Protein AF-A0A657BAF1-F1 (afdb_monomer_lite)

Structure (mmCIF, N/CA/C/O backbone):
data_AF-A0A657BAF1-F1
#
_entry.id   AF-A0A657BAF1-F1
#
loop_
_atom_site.group_PDB
_atom_site.id
_atom_site.type_symbol
_atom_site.label_atom_id
_atom_site.label_alt_id
_atom_site.label_comp_id
_atom_site.label_asym_id
_atom_site.label_entity_id
_atom_site.label_seq_id
_atom_site.pdbx_PDB_ins_code
_atom_site.Cartn_x
_atom_site.Cartn_y
_atom_site.Cartn_z
_atom_site.occupancy
_atom_site.B_iso_or_equiv
_atom_site.auth_seq_id
_atom_site.auth_comp_id
_atom_site.auth_asym_id
_atom_site.auth_atom_id
_atom_site.pdbx_PDB_model_num
ATOM 1 N N . MET A 1 1 ? 29.218 20.770 -64.080 1.00 42.97 1 MET A N 1
ATOM 2 C CA . MET A 1 1 ? 28.848 20.613 -62.654 1.00 42.97 1 MET A CA 1
ATOM 3 C C . MET A 1 1 ? 28.756 19.127 -62.331 1.00 42.97 1 MET A C 1
ATOM 5 O O . MET A 1 1 ? 27.736 18.518 -62.606 1.00 42.97 1 MET A O 1
ATOM 9 N N . SER A 1 2 ? 29.832 18.525 -61.819 1.00 44.19 2 SER A N 1
ATOM 10 C CA . SER A 1 2 ? 29.850 17.108 -61.426 1.00 44.19 2 SER A CA 1
ATOM 11 C C . SER A 1 2 ? 29.885 17.038 -59.899 1.00 44.19 2 SER A C 1
ATOM 13 O O . SER A 1 2 ? 30.904 17.355 -59.288 1.00 44.19 2 SER A O 1
ATOM 15 N N . ARG A 1 3 ? 28.747 16.729 -59.262 1.00 50.38 3 ARG A N 1
ATOM 16 C CA . ARG A 1 3 ? 28.708 16.438 -57.820 1.00 50.38 3 ARG A CA 1
ATOM 17 C C . ARG A 1 3 ? 29.330 15.060 -57.631 1.00 50.38 3 ARG A C 1
ATOM 19 O O . ARG A 1 3 ? 28.790 14.073 -58.121 1.00 50.38 3 ARG A O 1
ATOM 26 N N . SER A 1 4 ? 30.486 15.002 -56.972 1.00 51.56 4 SER A N 1
ATOM 27 C CA . SER A 1 4 ? 31.208 13.744 -56.801 1.00 51.56 4 SER A CA 1
ATOM 28 C C . SER A 1 4 ? 30.379 12.757 -55.951 1.00 51.56 4 SER A C 1
ATOM 30 O O . SER A 1 4 ? 29.872 13.128 -54.888 1.00 51.56 4 SER A O 1
ATOM 32 N N . PRO A 1 5 ? 30.243 11.487 -56.372 1.00 55.03 5 PRO A N 1
ATOM 33 C CA . PRO A 1 5 ? 29.460 10.473 -55.654 1.00 55.03 5 PRO A CA 1
ATOM 34 C C . PRO A 1 5 ? 30.031 10.118 -54.267 1.00 55.03 5 PRO A C 1
ATOM 36 O O . PRO A 1 5 ? 29.334 9.554 -53.423 1.00 55.03 5 PRO A O 1
ATOM 39 N N . ARG A 1 6 ? 31.283 10.504 -53.979 1.00 54.97 6 ARG A N 1
ATOM 40 C CA . ARG A 1 6 ? 31.954 10.246 -52.694 1.00 54.97 6 ARG A CA 1
ATOM 41 C C . ARG A 1 6 ? 31.349 11.034 -51.527 1.00 54.97 6 ARG A C 1
ATOM 43 O O . ARG A 1 6 ? 31.199 10.470 -50.447 1.00 54.97 6 ARG A O 1
ATOM 50 N N . ALA A 1 7 ? 30.946 12.289 -51.745 1.00 55.25 7 ALA A N 1
ATOM 51 C CA . ALA A 1 7 ? 30.381 13.141 -50.691 1.00 55.25 7 ALA A CA 1
ATOM 52 C C . ALA A 1 7 ? 28.977 12.697 -50.237 1.00 55.25 7 ALA A C 1
ATOM 54 O O . ALA A 1 7 ? 28.580 12.957 -49.102 1.00 55.25 7 ALA A O 1
ATOM 55 N N . PHE A 1 8 ? 28.233 12.014 -51.113 1.00 55.62 8 PHE A N 1
ATOM 56 C CA . PHE A 1 8 ? 26.919 11.460 -50.791 1.00 55.62 8 PHE A CA 1
ATOM 57 C C . PHE A 1 8 ? 27.074 10.192 -49.936 1.00 55.62 8 PHE A C 1
ATOM 59 O O . PHE A 1 8 ? 26.506 10.135 -48.851 1.00 55.62 8 PHE A O 1
ATOM 66 N N . SER A 1 9 ? 27.937 9.239 -50.328 1.00 61.91 9 SER A N 1
ATOM 67 C CA . SER A 1 9 ? 28.112 7.963 -49.599 1.00 61.91 9 SER A CA 1
ATOM 68 C C . SER A 1 9 ? 28.604 8.117 -48.151 1.00 61.91 9 SER A C 1
ATOM 70 O O . SER A 1 9 ? 28.125 7.412 -47.267 1.00 61.91 9 SER A O 1
ATOM 72 N N . GLY A 1 10 ? 29.488 9.086 -47.876 1.00 71.00 10 GLY A N 1
ATOM 73 C CA . GLY A 1 10 ? 30.001 9.323 -46.521 1.00 71.00 10 GLY A CA 1
ATOM 74 C C . GLY A 1 10 ? 28.928 9.814 -45.545 1.00 71.00 10 GLY A C 1
ATOM 75 O O . GLY A 1 10 ? 28.968 9.479 -44.365 1.00 71.00 10 GLY A O 1
ATOM 76 N N . ARG A 1 11 ? 27.926 10.554 -46.041 1.00 78.44 11 ARG A N 1
ATOM 77 C CA . ARG A 1 11 ? 26.791 11.019 -45.229 1.00 78.44 11 ARG A CA 1
ATOM 78 C C . ARG A 1 11 ? 25.834 9.882 -44.880 1.00 78.44 11 ARG A C 1
ATOM 80 O O . ARG A 1 11 ? 25.394 9.818 -43.738 1.00 78.44 11 ARG A O 1
ATOM 87 N N . PHE A 1 12 ? 25.563 8.968 -45.816 1.00 82.94 12 PHE A N 1
ATOM 88 C CA . PHE A 1 12 ? 24.768 7.767 -45.521 1.00 82.94 12 PHE A CA 1
ATOM 89 C C . PHE A 1 12 ? 25.484 6.840 -44.547 1.00 82.94 12 PHE A C 1
ATOM 91 O O . PHE A 1 12 ? 24.845 6.317 -43.643 1.00 82.94 12 PHE A O 1
ATOM 98 N N . LEU A 1 13 ? 26.802 6.674 -44.689 1.00 84.75 13 LEU A N 1
ATOM 99 C CA . LEU A 1 13 ? 27.583 5.845 -43.776 1.00 84.75 13 LEU A CA 1
ATOM 100 C C . LEU A 1 13 ? 27.607 6.439 -42.363 1.00 84.75 13 LEU A C 1
ATOM 102 O O . LEU A 1 13 ? 27.338 5.720 -41.407 1.00 84.75 13 LEU A O 1
ATOM 106 N N . ALA A 1 14 ? 27.840 7.748 -42.224 1.00 85.06 14 ALA A N 1
ATOM 107 C CA . ALA A 1 14 ? 27.763 8.420 -40.927 1.00 85.06 14 ALA A CA 1
ATOM 108 C C . ALA A 1 14 ? 26.367 8.276 -40.298 1.00 85.06 14 ALA A C 1
ATOM 110 O O . ALA A 1 14 ? 26.257 7.919 -39.130 1.00 85.06 14 ALA A O 1
ATOM 111 N N . PHE A 1 15 ? 25.305 8.470 -41.086 1.00 90.12 15 PHE A N 1
ATOM 112 C CA . PHE A 1 15 ? 23.932 8.305 -40.613 1.00 90.12 15 PHE A CA 1
ATOM 113 C C . PHE A 1 15 ? 23.633 6.862 -40.181 1.00 90.12 15 PHE A C 1
ATOM 115 O O . PHE A 1 15 ? 23.046 6.651 -39.124 1.00 90.12 15 PHE A O 1
ATOM 122 N N . ALA A 1 16 ? 24.082 5.867 -40.950 1.00 90.38 16 ALA A N 1
ATOM 123 C CA . ALA A 1 16 ? 23.906 4.453 -40.629 1.00 90.38 16 ALA A CA 1
ATOM 124 C C . ALA A 1 16 ? 24.660 4.050 -39.353 1.00 90.38 16 ALA A C 1
ATOM 126 O O . ALA A 1 16 ? 24.112 3.333 -38.520 1.00 90.38 16 ALA A O 1
ATOM 127 N N . VAL A 1 17 ? 25.887 4.546 -39.167 1.00 92.00 17 VAL A N 1
ATOM 128 C CA . VAL A 1 17 ? 26.677 4.301 -37.951 1.00 92.00 17 VAL A CA 1
ATOM 129 C C . VAL A 1 17 ? 26.025 4.960 -36.738 1.00 92.00 17 VAL A C 1
ATOM 131 O O . VAL A 1 17 ? 25.882 4.312 -35.703 1.00 92.00 17 VAL A O 1
ATOM 134 N N . SER A 1 18 ? 25.570 6.211 -36.856 1.00 93.19 18 SER A N 1
ATOM 135 C CA . SER A 1 18 ? 24.844 6.888 -35.777 1.00 93.19 18 SER A CA 1
ATOM 136 C C . SER A 1 18 ? 23.545 6.164 -35.422 1.00 93.19 18 SER A C 1
ATOM 138 O O . SER A 1 18 ? 23.271 5.953 -34.244 1.00 93.19 18 SER A O 1
ATOM 140 N N . LEU A 1 19 ? 22.772 5.727 -36.421 1.00 94.94 19 LEU A N 1
ATOM 141 C CA . LEU A 1 19 ? 21.534 4.982 -36.199 1.00 94.94 19 LEU A CA 1
ATOM 142 C C . LEU A 1 19 ? 21.803 3.622 -35.542 1.00 94.94 19 LEU A C 1
ATOM 144 O O . LEU A 1 19 ? 21.097 3.244 -34.611 1.00 94.94 19 LEU A O 1
ATOM 148 N N . GLY A 1 20 ? 22.854 2.921 -35.973 1.00 95.19 20 GLY A N 1
ATOM 149 C CA . GLY A 1 20 ? 23.294 1.672 -35.354 1.00 95.19 20 GLY A CA 1
ATOM 150 C C . GLY A 1 20 ? 23.710 1.868 -33.896 1.00 95.19 20 GLY A C 1
ATOM 151 O O . GLY A 1 20 ? 23.285 1.111 -33.028 1.00 95.19 20 GLY A O 1
ATOM 152 N N . MET A 1 21 ? 24.468 2.927 -33.604 1.00 94.94 21 MET A N 1
ATOM 153 C CA . MET A 1 21 ? 24.879 3.265 -32.240 1.00 94.94 21 MET A CA 1
ATOM 154 C C . MET A 1 21 ? 23.676 3.583 -31.343 1.00 94.94 21 MET A C 1
ATOM 156 O O . MET A 1 21 ? 23.603 3.079 -30.225 1.00 94.94 21 MET A O 1
ATOM 160 N N . VAL A 1 22 ? 22.703 4.355 -31.837 1.00 94.69 22 VAL A N 1
ATOM 161 C CA . VAL A 1 22 ? 21.450 4.621 -31.112 1.00 94.69 22 VAL A CA 1
ATOM 162 C C . VAL A 1 22 ? 20.662 3.330 -30.886 1.00 94.69 22 VAL A C 1
ATOM 164 O O . VAL A 1 22 ? 20.188 3.103 -29.778 1.00 94.69 22 VAL A O 1
ATOM 167 N N . GLY A 1 23 ? 20.567 2.456 -31.891 1.00 94.81 23 GLY A N 1
ATOM 168 C CA . GLY A 1 23 ? 19.893 1.162 -31.764 1.00 94.81 23 GLY A CA 1
ATOM 169 C C . GLY A 1 23 ? 20.511 0.278 -30.678 1.00 94.81 23 GLY A C 1
ATOM 170 O O . GLY A 1 23 ? 19.789 -0.261 -29.842 1.00 94.81 23 GLY A O 1
ATOM 171 N N . VAL A 1 24 ? 21.844 0.194 -30.631 1.00 94.88 24 VAL A N 1
ATOM 172 C CA . VAL A 1 24 ? 22.569 -0.541 -29.580 1.00 94.88 24 VAL A CA 1
ATOM 173 C C . VAL A 1 24 ? 22.324 0.079 -28.205 1.00 94.88 24 VAL A C 1
ATOM 175 O O . VAL A 1 24 ? 22.067 -0.647 -27.247 1.00 94.88 24 VAL A O 1
ATOM 178 N N . LEU A 1 25 ? 22.356 1.410 -28.098 1.00 92.88 25 LEU A N 1
ATOM 179 C CA . LEU A 1 25 ? 22.070 2.095 -26.837 1.00 92.88 25 LEU A CA 1
ATOM 180 C C . LEU A 1 25 ? 20.649 1.792 -26.352 1.00 92.88 25 LEU A C 1
ATOM 182 O O . LEU A 1 25 ? 20.482 1.391 -25.206 1.00 92.88 25 LEU A O 1
ATOM 186 N N . ILE A 1 26 ? 19.636 1.898 -27.213 1.00 92.94 26 ILE A N 1
ATOM 187 C CA . ILE A 1 26 ? 18.247 1.574 -26.852 1.00 92.94 26 ILE A CA 1
ATOM 188 C C . ILE A 1 26 ? 18.138 0.117 -26.382 1.00 92.94 26 ILE A C 1
ATOM 190 O O . ILE A 1 26 ? 17.563 -0.145 -25.327 1.00 92.94 26 ILE A O 1
ATOM 194 N N . MET A 1 27 ? 18.747 -0.820 -27.112 1.00 92.38 27 MET A N 1
ATOM 195 C CA . MET A 1 27 ? 18.708 -2.247 -26.782 1.00 92.38 27 MET A CA 1
ATOM 196 C C . MET A 1 27 ? 19.306 -2.559 -25.400 1.00 92.38 27 MET A C 1
ATOM 198 O O . MET A 1 27 ? 18.811 -3.441 -24.703 1.00 92.38 27 MET A O 1
ATOM 202 N N . VAL A 1 28 ? 20.348 -1.835 -24.986 1.00 91.12 28 VAL A N 1
ATOM 203 C CA . VAL A 1 28 ? 20.990 -2.017 -23.673 1.00 91.12 28 VAL A CA 1
ATOM 204 C C . VAL A 1 28 ? 20.246 -1.278 -22.557 1.00 91.12 28 VAL A C 1
ATOM 206 O O . VAL A 1 28 ? 20.197 -1.762 -21.427 1.00 91.12 28 VAL A O 1
ATOM 209 N N . PHE A 1 29 ? 19.675 -0.107 -22.846 1.00 90.12 29 PHE A N 1
ATOM 210 C CA . PHE A 1 29 ? 19.056 0.743 -21.828 1.00 90.12 29 PHE A CA 1
ATOM 211 C C . PHE A 1 29 ? 17.625 0.336 -21.471 1.00 90.12 29 PHE A C 1
ATOM 213 O O . PHE A 1 29 ? 17.282 0.409 -20.291 1.00 90.12 29 PHE A O 1
ATOM 220 N N . LEU A 1 30 ? 16.807 -0.114 -22.431 1.00 87.06 30 LEU A N 1
ATOM 221 C CA . LEU A 1 30 ? 15.402 -0.461 -22.164 1.00 87.06 30 LEU A CA 1
ATOM 222 C C . LEU A 1 30 ? 15.241 -1.490 -21.028 1.00 87.06 30 LEU A C 1
ATOM 224 O O . LEU A 1 30 ? 14.546 -1.177 -20.063 1.00 87.06 30 LEU A O 1
ATOM 228 N N . PRO A 1 31 ? 15.965 -2.629 -21.017 1.00 87.88 31 PRO A N 1
ATOM 229 C CA . PRO A 1 31 ? 15.805 -3.623 -19.954 1.00 87.88 31 PRO A CA 1
ATOM 230 C C . PRO A 1 31 ? 16.227 -3.119 -18.569 1.00 87.88 31 PRO A C 1
ATOM 232 O O . PRO A 1 31 ? 15.836 -3.682 -17.548 1.00 87.88 31 PRO A O 1
ATOM 235 N N . LYS A 1 32 ? 17.088 -2.095 -18.512 1.00 87.56 32 LYS A N 1
ATOM 236 C CA . LYS A 1 32 ? 17.529 -1.502 -17.248 1.00 87.56 32 LYS A CA 1
ATOM 237 C C . LYS A 1 32 ? 16.459 -0.579 -16.671 1.00 87.56 32 LYS A C 1
ATOM 239 O O . LYS A 1 32 ? 16.258 -0.593 -15.461 1.00 87.56 32 LYS A O 1
ATOM 244 N N . ILE A 1 33 ? 15.781 0.180 -17.530 1.00 85.69 33 ILE A N 1
ATOM 245 C CA . ILE A 1 33 ? 14.681 1.062 -17.131 1.00 85.69 33 ILE A CA 1
ATOM 246 C C . ILE A 1 33 ? 13.544 0.234 -16.533 1.00 85.69 33 ILE A C 1
ATOM 248 O O . ILE A 1 33 ? 13.090 0.565 -15.443 1.00 85.69 33 ILE A O 1
ATOM 252 N N . ASP A 1 34 ? 13.163 -0.874 -17.174 1.00 85.12 34 ASP A N 1
ATOM 253 C CA . ASP A 1 34 ? 12.089 -1.746 -16.679 1.00 85.12 34 ASP A CA 1
ATOM 254 C C . ASP A 1 34 ? 12.389 -2.259 -15.259 1.00 85.12 34 ASP A C 1
ATOM 256 O O . ASP A 1 34 ? 11.588 -2.093 -14.344 1.00 85.12 34 ASP A O 1
ATOM 260 N N . ARG A 1 35 ? 13.610 -2.759 -15.022 1.00 84.69 35 ARG A N 1
ATOM 261 C CA . ARG A 1 35 ? 14.036 -3.218 -13.684 1.00 84.69 35 ARG A CA 1
ATOM 262 C C . ARG A 1 35 ? 14.035 -2.109 -12.637 1.00 84.69 35 ARG A C 1
ATOM 264 O O . ARG A 1 35 ? 13.747 -2.358 -11.466 1.00 84.69 35 ARG A O 1
ATOM 271 N N . GLU A 1 36 ? 14.431 -0.898 -13.023 1.00 87.75 36 GLU A N 1
ATOM 272 C CA . GLU A 1 36 ? 14.396 0.244 -12.112 1.00 87.75 36 GLU A CA 1
ATOM 273 C C . GLU A 1 36 ? 12.953 0.640 -11.788 1.00 87.75 36 GLU A C 1
ATOM 275 O O . GLU A 1 36 ? 12.665 0.946 -10.631 1.00 87.75 36 GLU A O 1
ATOM 280 N N . MET A 1 37 ? 12.037 0.568 -12.756 1.00 86.44 37 MET A N 1
ATOM 281 C CA . MET A 1 37 ? 10.612 0.812 -12.531 1.00 86.44 37 MET A CA 1
ATOM 282 C C . MET A 1 37 ? 10.000 -0.212 -11.570 1.00 86.44 37 MET A C 1
ATOM 284 O O . MET A 1 37 ? 9.357 0.204 -10.606 1.00 86.44 37 MET A O 1
ATOM 288 N N . ASP A 1 38 ? 10.286 -1.503 -11.747 1.00 88.50 38 ASP A N 1
ATOM 289 C CA . ASP A 1 38 ? 9.821 -2.561 -10.838 1.00 88.50 38 ASP A CA 1
ATOM 290 C C . ASP A 1 38 ? 10.350 -2.341 -9.406 1.00 88.50 38 ASP A C 1
ATOM 292 O O . ASP A 1 38 ? 9.626 -2.442 -8.414 1.00 88.50 38 ASP A O 1
ATOM 296 N N . SER A 1 39 ? 11.625 -1.949 -9.273 1.00 89.94 39 SER A N 1
ATOM 297 C CA . SER A 1 39 ? 12.221 -1.634 -7.967 1.00 89.94 39 SER A CA 1
ATOM 298 C C . SER A 1 39 ? 11.592 -0.403 -7.308 1.00 89.94 39 SER A C 1
ATOM 300 O O . SER A 1 39 ? 11.463 -0.347 -6.081 1.00 89.94 39 SER A O 1
ATOM 302 N N . LEU A 1 40 ? 11.225 0.608 -8.098 1.00 91.81 40 LEU A N 1
ATOM 303 C CA . LEU A 1 40 ? 10.544 1.797 -7.592 1.00 91.81 40 LEU A CA 1
ATOM 304 C C . LEU A 1 40 ? 9.143 1.463 -7.100 1.00 91.81 40 LEU A C 1
ATOM 306 O O . LEU A 1 40 ? 8.736 1.987 -6.063 1.00 91.81 40 LEU A O 1
ATOM 310 N N . GLU A 1 41 ? 8.424 0.601 -7.813 1.00 92.00 41 GLU A N 1
ATOM 311 C CA . GLU A 1 41 ? 7.128 0.116 -7.362 1.00 92.00 41 GLU A CA 1
ATOM 312 C C . GLU A 1 41 ? 7.246 -0.629 -6.029 1.00 92.00 41 GLU A C 1
ATOM 314 O O . GLU A 1 41 ? 6.567 -0.244 -5.077 1.00 92.00 41 GLU A O 1
ATOM 319 N N . GLN A 1 42 ? 8.171 -1.590 -5.916 1.00 94.50 42 GLN A N 1
ATOM 320 C CA . GLN A 1 42 ? 8.434 -2.306 -4.662 1.00 94.50 42 GLN A CA 1
ATOM 321 C C . GLN A 1 42 ? 8.651 -1.336 -3.493 1.00 94.50 42 GLN A C 1
ATOM 323 O O . GLN A 1 42 ? 8.002 -1.434 -2.455 1.00 94.50 42 GLN A O 1
ATOM 328 N N . LYS A 1 43 ? 9.535 -0.348 -3.672 1.00 94.00 43 LYS A N 1
ATOM 329 C CA . LYS A 1 43 ? 9.843 0.639 -2.627 1.00 94.00 43 LYS A CA 1
ATOM 330 C C . LYS A 1 43 ? 8.629 1.476 -2.239 1.00 94.00 43 LYS A C 1
ATOM 332 O O . LYS A 1 43 ? 8.471 1.802 -1.066 1.00 94.00 43 LYS A O 1
ATOM 337 N N . ARG A 1 44 ? 7.792 1.858 -3.207 1.00 91.69 44 ARG A N 1
ATOM 338 C CA . ARG A 1 44 ? 6.559 2.620 -2.949 1.00 91.69 44 ARG A CA 1
ATOM 339 C C . ARG A 1 44 ? 5.550 1.784 -2.179 1.00 91.69 44 ARG A C 1
ATOM 341 O O . ARG A 1 44 ? 4.960 2.294 -1.229 1.00 91.69 44 ARG A O 1
ATOM 348 N N . PHE A 1 45 ? 5.384 0.526 -2.572 1.00 94.00 45 PHE A N 1
ATOM 349 C CA . PHE A 1 45 ? 4.541 -0.428 -1.872 1.00 94.00 45 PHE A CA 1
ATOM 350 C C . PHE A 1 45 ? 5.005 -0.606 -0.419 1.00 94.00 45 PHE A C 1
ATOM 352 O O . PHE A 1 45 ? 4.218 -0.365 0.495 1.00 94.00 45 PHE A O 1
ATOM 359 N N . ASP A 1 46 ? 6.289 -0.906 -0.197 1.00 94.25 46 ASP A N 1
ATOM 360 C CA . ASP A 1 46 ? 6.859 -1.116 1.140 1.00 94.25 46 ASP A CA 1
ATOM 361 C C . ASP A 1 46 ? 6.730 0.128 2.021 1.00 94.25 46 ASP A C 1
ATOM 363 O O . ASP A 1 46 ? 6.311 0.045 3.178 1.00 94.25 46 ASP A O 1
ATOM 367 N N . TYR A 1 47 ? 7.054 1.298 1.463 1.00 92.88 47 TYR A N 1
ATOM 368 C CA . TYR A 1 47 ? 6.921 2.572 2.159 1.00 92.88 47 TYR A CA 1
ATOM 369 C C . TYR A 1 47 ? 5.474 2.819 2.587 1.00 92.88 47 TYR A C 1
ATOM 371 O O . TYR A 1 47 ? 5.213 3.105 3.756 1.00 92.88 47 TYR A O 1
ATOM 379 N N . ARG A 1 48 ? 4.520 2.652 1.663 1.00 91.69 48 ARG A N 1
ATOM 380 C CA . ARG A 1 48 ? 3.106 2.882 1.958 1.00 91.69 48 ARG A CA 1
ATOM 381 C C . ARG A 1 48 ? 2.585 1.890 2.988 1.00 91.69 48 ARG A C 1
ATOM 383 O O . ARG A 1 48 ? 1.880 2.281 3.917 1.00 91.69 48 ARG A O 1
ATOM 390 N N . LEU A 1 49 ? 2.940 0.616 2.854 1.00 93.62 49 LEU A N 1
ATOM 391 C CA . LEU A 1 49 ? 2.536 -0.410 3.803 1.00 93.62 49 LEU A CA 1
ATOM 392 C C . LEU A 1 49 ? 3.087 -0.120 5.206 1.00 93.62 49 LEU A C 1
ATOM 394 O O . LEU A 1 49 ? 2.361 -0.275 6.190 1.00 93.62 49 LEU A O 1
ATOM 398 N N . ALA A 1 50 ? 4.334 0.346 5.306 1.00 92.81 50 ALA A N 1
ATOM 399 C CA . ALA A 1 50 ? 4.927 0.766 6.570 1.00 92.81 50 ALA A CA 1
ATOM 400 C C . ALA A 1 50 ? 4.160 1.943 7.195 1.00 92.81 50 ALA A C 1
ATOM 402 O O . ALA A 1 50 ? 3.810 1.874 8.372 1.00 92.81 50 ALA A O 1
ATOM 403 N N . GLU A 1 51 ? 3.816 2.974 6.416 1.00 91.69 51 GLU A N 1
ATOM 404 C CA . GLU A 1 51 ? 3.005 4.098 6.903 1.00 91.69 51 GLU A CA 1
ATOM 405 C C . GLU A 1 51 ? 1.643 3.642 7.437 1.00 91.69 51 GLU A C 1
ATOM 407 O O . GLU A 1 51 ? 1.221 4.068 8.516 1.00 91.69 51 GLU A O 1
ATOM 412 N N . ILE A 1 52 ? 0.963 2.747 6.713 1.00 92.56 52 ILE A N 1
ATOM 413 C CA . ILE A 1 52 ? -0.331 2.200 7.130 1.00 92.56 52 ILE A CA 1
ATOM 414 C C . ILE A 1 52 ? -0.174 1.416 8.440 1.00 92.56 52 ILE A C 1
ATOM 416 O O . ILE A 1 52 ? -0.943 1.635 9.379 1.00 92.56 52 ILE A O 1
ATOM 420 N N . LYS A 1 53 ? 0.842 0.548 8.549 1.00 92.62 53 LYS A N 1
ATOM 421 C CA . LYS A 1 53 ? 1.135 -0.207 9.780 1.00 92.62 53 LYS A CA 1
ATOM 422 C C . LYS A 1 53 ? 1.409 0.732 10.958 1.00 92.62 53 LYS A C 1
ATOM 424 O O . LYS A 1 53 ? 0.850 0.540 12.037 1.00 92.62 53 LYS A O 1
ATOM 429 N N . THR A 1 54 ? 2.185 1.794 10.755 1.00 91.38 54 THR A N 1
ATOM 430 C CA . THR A 1 54 ? 2.437 2.812 11.787 1.00 91.38 54 THR A CA 1
ATOM 431 C C . THR A 1 54 ? 1.165 3.565 12.184 1.00 91.38 54 THR A C 1
ATOM 433 O O . THR A 1 54 ? 0.962 3.857 13.365 1.00 91.38 54 THR A O 1
ATOM 436 N N . ALA A 1 55 ? 0.274 3.871 11.237 1.00 90.62 55 ALA A N 1
ATOM 437 C CA . ALA A 1 55 ? -1.007 4.504 11.542 1.00 90.62 55 ALA A CA 1
ATOM 438 C C . ALA A 1 55 ? -1.885 3.613 12.434 1.00 90.62 55 ALA A C 1
ATOM 440 O O . ALA A 1 55 ? -2.454 4.104 13.410 1.00 90.62 55 ALA A O 1
ATOM 441 N N . VAL A 1 56 ? -1.934 2.309 12.141 1.00 91.75 56 VAL A N 1
ATOM 442 C CA . VAL A 1 56 ? -2.656 1.303 12.936 1.00 91.75 56 VAL A CA 1
ATOM 443 C C . VAL A 1 56 ? -2.069 1.191 14.346 1.00 91.75 56 VAL A C 1
ATOM 445 O O . VAL A 1 56 ? -2.807 1.279 15.326 1.00 91.75 56 VAL A O 1
ATOM 448 N N . GLN A 1 57 ? -0.742 1.085 14.470 1.00 90.75 57 GLN A N 1
ATOM 449 C CA . GLN A 1 57 ? -0.057 1.016 15.768 1.00 90.75 57 GLN A CA 1
ATOM 450 C C . GLN A 1 57 ? -0.304 2.260 16.625 1.00 90.75 57 GLN A C 1
ATOM 452 O O . GLN A 1 57 ? -0.531 2.174 17.829 1.00 90.75 57 GLN A O 1
ATOM 457 N N . PHE A 1 58 ? -0.292 3.440 16.016 1.00 89.81 58 PHE A N 1
ATOM 458 C CA . PHE A 1 58 ? -0.578 4.666 16.747 1.00 89.81 58 PHE A CA 1
ATOM 459 C C . PHE A 1 58 ? -2.046 4.749 17.178 1.00 89.81 58 PHE A C 1
ATOM 461 O O . PHE A 1 58 ? -2.322 5.176 18.294 1.00 89.81 58 PHE A O 1
ATOM 468 N N . MET A 1 59 ? -2.987 4.316 16.332 1.00 89.44 59 MET A N 1
ATOM 469 C CA . MET A 1 59 ? -4.398 4.218 16.717 1.00 89.44 59 MET A CA 1
ATOM 470 C C . MET A 1 59 ? -4.570 3.279 17.918 1.00 89.44 59 MET A C 1
ATOM 472 O O . MET A 1 59 ? -5.294 3.593 18.860 1.00 89.44 59 MET A O 1
ATOM 476 N N . GLN A 1 60 ? -3.842 2.161 17.948 1.00 88.38 60 GLN A N 1
ATOM 477 C CA . GLN A 1 60 ? -3.797 1.297 19.124 1.00 88.38 60 GLN A CA 1
ATOM 478 C C . GLN A 1 60 ? -3.299 2.044 20.371 1.00 88.38 60 GLN A C 1
ATOM 480 O O . GLN A 1 60 ? -3.942 1.951 21.416 1.00 88.38 60 GLN A O 1
ATOM 485 N N . LEU A 1 61 ? -2.194 2.793 20.282 1.00 87.44 61 LEU A N 1
ATOM 486 C CA . LEU A 1 61 ? -1.687 3.590 21.407 1.00 87.44 61 LEU A CA 1
ATOM 487 C C . LEU A 1 61 ? -2.722 4.616 21.888 1.00 87.44 61 LEU A C 1
ATOM 489 O O . LEU A 1 61 ? -2.917 4.780 23.090 1.00 87.44 61 LEU A O 1
ATOM 493 N N . GLU A 1 62 ? -3.435 5.265 20.969 1.00 88.00 62 GLU A N 1
ATOM 494 C CA . GLU A 1 62 ? -4.495 6.217 21.303 1.00 88.00 62 GLU A CA 1
ATOM 495 C C . GLU A 1 62 ? -5.631 5.553 22.101 1.00 88.00 62 GLU A C 1
ATOM 497 O O . GLU A 1 62 ? -6.086 6.097 23.111 1.00 88.00 62 GLU A O 1
ATOM 502 N N . LEU A 1 63 ? -6.053 4.349 21.706 1.00 86.75 63 LEU A N 1
ATOM 503 C CA . LEU A 1 63 ? -7.071 3.577 22.428 1.00 86.75 63 LEU A CA 1
ATOM 504 C C . LEU A 1 63 ? -6.585 3.113 23.801 1.00 86.75 63 LEU A C 1
ATOM 506 O O . LEU A 1 63 ? -7.370 3.111 24.751 1.00 86.75 63 LEU A O 1
ATOM 510 N N . GLN A 1 64 ? -5.308 2.737 23.913 1.00 85.62 64 GLN A N 1
ATOM 511 C CA . GLN A 1 64 ? -4.689 2.367 25.186 1.00 85.62 64 GLN A CA 1
ATOM 512 C C . GLN A 1 64 ? -4.678 3.556 26.152 1.00 85.62 64 GLN A C 1
ATOM 514 O O . GLN A 1 64 ? -5.135 3.422 27.286 1.00 85.62 64 GLN A O 1
ATOM 519 N N . VAL A 1 65 ? -4.251 4.737 25.690 1.00 86.81 65 VAL A N 1
ATOM 520 C CA . VAL A 1 65 ? -4.239 5.971 26.494 1.00 86.81 65 VAL A CA 1
ATOM 521 C C . VAL A 1 65 ? -5.651 6.367 26.927 1.00 86.81 65 VAL A C 1
ATOM 523 O O . VAL A 1 65 ? -5.869 6.728 28.081 1.00 86.81 65 VAL A O 1
ATOM 526 N N . LYS A 1 66 ? -6.639 6.244 26.034 1.00 85.75 66 LYS A N 1
ATOM 527 C CA . LYS A 1 66 ? -8.048 6.541 26.336 1.00 85.75 66 LYS A CA 1
ATOM 528 C C . LYS A 1 66 ? -8.744 5.459 27.173 1.00 85.75 66 LYS A C 1
ATOM 530 O O . LYS A 1 66 ? -9.928 5.600 27.459 1.00 85.75 66 LYS A O 1
ATOM 535 N N . SER A 1 67 ? -8.050 4.377 27.550 1.00 75.19 67 SER A N 1
ATOM 536 C CA . SER A 1 67 ? -8.634 3.190 28.203 1.00 75.19 67 SER A CA 1
ATOM 537 C C . SER A 1 67 ? -9.840 2.604 27.447 1.00 75.19 67 SER A C 1
ATOM 539 O O . SER A 1 67 ? -10.698 1.944 28.029 1.00 75.19 67 SER A O 1
ATOM 541 N N . SER A 1 68 ? -9.894 2.820 26.129 1.00 75.88 68 SER A N 1
ATOM 542 C CA . SER A 1 68 ? -11.032 2.490 25.264 1.00 75.88 68 SER A CA 1
ATOM 543 C C . SER A 1 68 ? -10.755 1.263 24.398 1.00 75.88 68 SER A C 1
ATOM 545 O O . SER A 1 68 ? -11.303 1.127 23.308 1.00 75.88 68 SER A O 1
ATOM 547 N N . LEU A 1 69 ? -9.911 0.340 24.870 1.00 70.25 69 LEU A N 1
ATOM 548 C CA . LEU A 1 69 ? -9.586 -0.897 24.148 1.00 70.25 69 LEU A CA 1
ATOM 549 C C . LEU A 1 69 ? -10.822 -1.758 23.848 1.00 70.25 69 LEU A C 1
ATOM 551 O O . LEU A 1 69 ? -10.819 -2.510 22.880 1.00 70.25 69 LEU A O 1
ATOM 555 N N . ALA A 1 70 ? -11.909 -1.614 24.612 1.00 66.31 70 ALA A N 1
ATOM 556 C CA . ALA A 1 70 ? -13.189 -2.243 24.286 1.00 66.31 70 ALA A CA 1
ATOM 557 C C . ALA A 1 70 ? -13.752 -1.768 22.927 1.00 66.31 70 ALA A C 1
ATOM 559 O O . ALA A 1 70 ? -14.319 -2.569 22.187 1.00 66.31 70 ALA A O 1
ATOM 560 N N . SER A 1 71 ? -13.515 -0.505 22.556 1.00 75.50 71 SER A N 1
ATOM 561 C CA . SER A 1 71 ? -13.898 0.081 21.263 1.00 75.50 71 SER A CA 1
ATOM 562 C C . SER A 1 71 ? -12.995 -0.364 20.112 1.00 75.50 71 SER A C 1
ATOM 564 O O . SER A 1 71 ? -13.334 -0.153 18.953 1.00 75.50 71 SER A O 1
ATOM 566 N N . ALA A 1 72 ? -11.864 -1.027 20.383 1.00 77.50 72 ALA A N 1
ATOM 567 C CA . ALA A 1 72 ? -11.000 -1.551 19.326 1.00 77.50 72 ALA A CA 1
ATOM 568 C C . ALA A 1 72 ? -11.721 -2.598 18.455 1.00 77.50 72 ALA A C 1
ATOM 570 O O . ALA A 1 72 ? -11.436 -2.689 17.263 1.00 77.50 72 ALA A O 1
ATOM 571 N N . LYS A 1 73 ? -12.719 -3.317 19.000 1.00 81.19 73 LYS A N 1
ATOM 572 C CA . LYS A 1 73 ? -13.578 -4.222 18.211 1.00 81.19 73 LYS A CA 1
ATOM 573 C C . LYS A 1 73 ? -14.358 -3.493 17.116 1.00 81.19 73 LYS A C 1
ATOM 575 O O . LYS A 1 73 ? -14.586 -4.061 16.053 1.00 81.19 73 LYS A O 1
ATOM 580 N N . GLU A 1 74 ? -14.729 -2.236 17.345 1.00 84.81 74 GLU A N 1
ATOM 581 C CA . GLU A 1 74 ? -15.450 -1.406 16.370 1.00 84.81 74 GLU A CA 1
ATOM 582 C C . GLU A 1 74 ? -14.544 -0.954 15.217 1.00 84.81 74 GLU A C 1
ATOM 584 O O . GLU A 1 74 ? -15.026 -0.628 14.134 1.00 84.81 74 GLU A O 1
ATOM 589 N N . LEU A 1 75 ? -13.225 -0.978 15.433 1.00 87.62 75 LEU A N 1
ATOM 590 C CA . LEU A 1 75 ? -12.219 -0.618 14.436 1.00 87.62 75 LEU A CA 1
ATOM 591 C C . LEU A 1 75 ? -11.779 -1.805 13.573 1.00 87.62 75 LEU A C 1
ATOM 593 O O . LEU A 1 75 ? -10.986 -1.629 12.647 1.00 87.62 75 LEU A O 1
ATOM 597 N N . ARG A 1 76 ? -12.296 -3.009 13.836 1.00 89.19 76 ARG A N 1
ATOM 598 C CA . ARG A 1 76 ? -12.035 -4.176 12.995 1.00 89.19 76 ARG A CA 1
ATOM 599 C C . ARG A 1 76 ? -12.555 -3.935 11.578 1.00 89.19 76 ARG A C 1
ATOM 601 O O . ARG A 1 76 ? -13.733 -3.646 11.359 1.00 89.19 76 ARG A O 1
ATOM 608 N N . GLY A 1 77 ? -11.660 -4.077 10.607 1.00 90.06 77 GLY A N 1
ATOM 609 C CA . GLY A 1 77 ? -11.919 -3.775 9.207 1.00 90.06 77 GLY A CA 1
ATOM 610 C C . GLY A 1 77 ? -12.117 -2.289 8.926 1.00 90.06 77 GLY A C 1
ATOM 611 O O . GLY A 1 77 ? -12.577 -1.955 7.845 1.00 90.06 77 GLY A O 1
ATOM 612 N N . ALA A 1 78 ? -11.803 -1.390 9.863 1.00 92.06 78 ALA A N 1
ATOM 613 C CA . ALA A 1 78 ? -11.811 0.037 9.584 1.00 92.06 78 ALA A CA 1
ATOM 614 C C . ALA A 1 78 ? -10.758 0.385 8.529 1.00 92.06 78 ALA A C 1
ATOM 616 O O . ALA A 1 78 ? -9.745 -0.295 8.383 1.00 92.06 78 ALA A O 1
ATOM 617 N N . ASN A 1 79 ? -10.996 1.481 7.814 1.00 92.69 79 ASN A N 1
ATOM 618 C CA . ASN A 1 79 ? -10.071 1.979 6.812 1.00 92.69 79 ASN A CA 1
ATOM 619 C C . ASN A 1 79 ? -8.886 2.713 7.472 1.00 92.69 79 ASN A C 1
ATOM 621 O O . ASN A 1 79 ? -9.070 3.858 7.910 1.00 92.69 79 ASN A O 1
ATOM 625 N N . PRO A 1 80 ? -7.669 2.135 7.496 1.00 91.19 80 PRO A N 1
ATOM 626 C CA . PRO A 1 80 ? -6.525 2.768 8.145 1.00 91.19 80 PRO A CA 1
ATOM 627 C C . PRO A 1 80 ? -6.048 4.023 7.399 1.00 91.19 80 PRO A C 1
ATOM 629 O O . PRO A 1 80 ? -5.433 4.903 8.000 1.00 91.19 80 PRO A O 1
ATOM 632 N N . MET A 1 81 ? -6.406 4.184 6.118 1.00 90.25 81 MET A N 1
ATOM 633 C CA . MET A 1 81 ? -6.083 5.386 5.338 1.00 90.25 81 MET A CA 1
ATOM 634 C C . MET A 1 81 ? -6.776 6.638 5.892 1.00 90.25 81 MET A C 1
ATOM 636 O O . MET A 1 81 ? -6.294 7.753 5.693 1.00 90.25 81 MET A O 1
ATOM 640 N N . ARG A 1 82 ? -7.882 6.488 6.641 1.00 88.88 82 ARG A N 1
ATOM 641 C CA . ARG A 1 82 ? -8.525 7.611 7.348 1.00 88.88 82 ARG A CA 1
ATOM 642 C C . ARG A 1 82 ? -7.660 8.154 8.483 1.00 88.88 82 ARG A C 1
ATOM 644 O O . ARG A 1 82 ? -7.758 9.336 8.792 1.00 88.88 82 ARG A O 1
ATOM 651 N N . TRP A 1 83 ? -6.808 7.324 9.078 1.00 88.31 83 TRP A N 1
ATOM 652 C CA . TRP A 1 83 ? -5.928 7.715 10.185 1.00 88.31 83 TRP A CA 1
ATOM 653 C C . TRP A 1 83 ? -4.657 8.423 9.704 1.00 88.31 83 TRP A C 1
ATOM 655 O O . TRP A 1 83 ? -3.991 9.098 10.488 1.00 88.31 83 TRP A O 1
ATOM 665 N N . LEU A 1 84 ? -4.357 8.318 8.405 1.00 82.62 84 LEU A N 1
ATOM 666 C CA . LEU A 1 84 ? -3.282 9.060 7.745 1.00 82.62 84 LEU A CA 1
ATOM 667 C C . LEU A 1 84 ? -3.686 10.505 7.406 1.00 82.62 84 LEU A C 1
ATOM 669 O O . LEU A 1 84 ? -2.839 11.392 7.471 1.00 82.62 84 LEU A O 1
ATOM 673 N N . LYS A 1 85 ? -4.975 10.769 7.128 1.00 64.50 85 LYS A N 1
ATOM 674 C CA . LYS A 1 85 ? -5.495 12.098 6.729 1.00 64.50 85 LYS A CA 1
ATOM 675 C C . LYS A 1 85 ? -5.263 13.226 7.746 1.00 64.50 85 LYS A C 1
ATOM 677 O O . LYS A 1 85 ? -5.322 14.388 7.377 1.00 64.50 85 LYS A O 1
ATOM 682 N N . GLY A 1 86 ? -5.027 12.903 9.019 1.00 56.28 86 GLY A N 1
ATOM 683 C CA . GLY A 1 86 ? -4.682 13.889 10.054 1.00 56.28 86 GLY A CA 1
ATOM 684 C C . GLY A 1 86 ? -3.180 14.159 10.198 1.00 56.28 86 GLY A C 1
ATOM 685 O O . GLY A 1 86 ? -2.793 14.996 11.004 1.00 56.28 86 GLY A O 1
ATOM 686 N N . ARG A 1 87 ? -2.330 13.423 9.469 1.00 59.09 87 ARG A N 1
ATOM 687 C CA . ARG A 1 87 ? -0.858 13.541 9.516 1.00 59.09 87 ARG A CA 1
ATOM 688 C C . ARG A 1 87 ? -0.255 13.987 8.191 1.00 59.09 87 ARG A C 1
ATOM 690 O O . ARG A 1 87 ? 0.843 14.528 8.179 1.00 59.09 87 ARG A O 1
ATOM 697 N N . VAL A 1 88 ? -0.972 13.747 7.099 1.00 55.19 88 VAL A N 1
ATOM 698 C CA . VAL A 1 88 ? -0.633 14.165 5.743 1.00 55.19 88 VAL A CA 1
ATOM 699 C C . VAL A 1 88 ? -1.869 14.898 5.230 1.00 55.19 88 VAL A C 1
ATOM 701 O O . VAL A 1 88 ? -2.926 14.285 5.108 1.00 55.19 88 VAL A O 1
ATOM 704 N N . GLU A 1 89 ? -1.769 16.211 5.008 1.00 53.38 89 GLU A N 1
ATOM 705 C CA . GLU A 1 89 ? -2.901 17.106 4.681 1.00 53.38 89 GLU A CA 1
ATOM 706 C C . GLU A 1 89 ? -3.591 16.796 3.334 1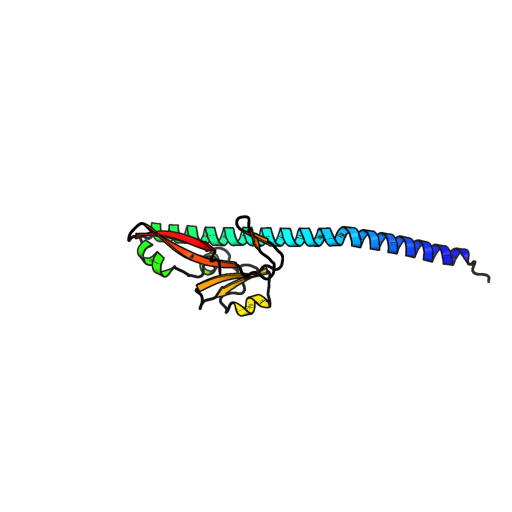.00 53.38 89 GLU A C 1
ATOM 708 O O . GLU A 1 89 ? -4.579 17.434 2.974 1.00 53.38 89 GLU A O 1
ATOM 713 N N . GLU A 1 90 ? -3.144 15.775 2.601 1.00 63.38 90 GLU A N 1
ATOM 714 C CA . GLU A 1 90 ? -3.655 15.405 1.284 1.00 63.38 90 GLU A CA 1
ATOM 715 C C . GLU A 1 90 ? -4.007 13.913 1.208 1.00 63.38 90 GLU A C 1
ATOM 717 O O . GLU A 1 90 ? -3.497 13.076 1.956 1.00 63.38 90 GLU A O 1
ATOM 722 N N . THR A 1 91 ? -4.909 13.562 0.285 1.00 70.00 91 THR A N 1
ATOM 723 C CA . THR A 1 91 ? -5.204 12.154 -0.023 1.00 70.00 91 THR A CA 1
ATOM 724 C C . THR A 1 91 ? -3.892 11.470 -0.413 1.00 70.00 91 THR A C 1
ATOM 726 O O . THR A 1 91 ? -3.242 11.957 -1.339 1.00 70.00 91 THR A O 1
ATOM 729 N N . PRO A 1 92 ? -3.484 10.374 0.261 1.00 76.62 92 PRO A N 1
ATOM 730 C CA . PRO A 1 92 ? -2.202 9.743 -0.014 1.00 76.62 92 PRO A CA 1
ATOM 731 C C . PRO A 1 92 ? -2.033 9.451 -1.512 1.00 76.62 92 PRO A C 1
ATOM 733 O O . PRO A 1 92 ? -2.968 8.935 -2.132 1.00 76.62 92 PRO A O 1
ATOM 736 N N . PRO A 1 93 ? -0.867 9.756 -2.110 1.00 80.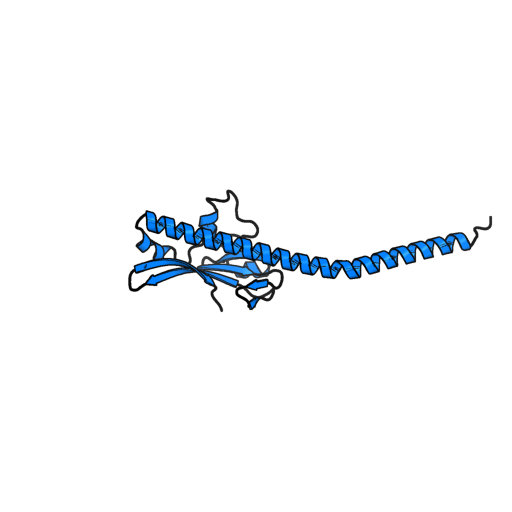12 93 PRO A N 1
ATOM 737 C CA . PRO A 1 93 ? -0.599 9.411 -3.499 1.00 80.12 93 PRO A CA 1
ATOM 738 C C . PRO A 1 93 ? -0.903 7.937 -3.766 1.00 80.12 93 PRO A C 1
ATOM 740 O O . PRO A 1 93 ? -0.532 7.082 -2.955 1.00 80.12 93 PRO A O 1
ATOM 743 N N . GLN A 1 94 ? -1.542 7.661 -4.906 1.00 87.56 94 GLN A N 1
ATOM 744 C CA . GLN A 1 94 ? -1.950 6.319 -5.341 1.00 87.56 94 GLN A CA 1
ATOM 745 C C . GLN A 1 94 ? -3.030 5.667 -4.463 1.00 87.56 94 GLN A C 1
ATOM 747 O O . GLN A 1 94 ? -3.191 4.453 -4.486 1.00 87.56 94 GLN A O 1
ATOM 752 N N . TYR A 1 95 ? -3.786 6.447 -3.686 1.00 91.81 95 TYR A N 1
ATOM 753 C CA . TYR A 1 95 ? -4.993 5.977 -3.011 1.00 91.81 95 TYR A CA 1
ATOM 754 C C . TYR A 1 95 ? -6.245 6.498 -3.722 1.00 91.81 95 TYR A C 1
ATOM 756 O O . TYR A 1 95 ? -6.512 7.699 -3.740 1.00 91.81 95 TYR A O 1
ATOM 764 N N . LEU A 1 96 ? -7.044 5.585 -4.276 1.00 91.19 96 LEU A N 1
ATOM 765 C CA . LEU A 1 96 ? -8.253 5.913 -5.046 1.00 91.19 96 LEU A CA 1
ATOM 766 C C . LEU A 1 96 ? -9.468 6.236 -4.166 1.00 91.19 96 LEU A C 1
ATOM 768 O O . LEU A 1 96 ? -10.526 6.627 -4.670 1.00 91.19 96 LEU A O 1
ATOM 772 N N . GLY A 1 97 ? -9.328 6.093 -2.848 1.00 91.12 97 GLY A N 1
ATOM 773 C CA . GLY A 1 97 ? -10.410 6.301 -1.900 1.00 91.12 97 GLY A CA 1
ATOM 774 C C . GLY A 1 97 ? -11.183 5.024 -1.585 1.00 91.12 97 GLY A C 1
ATOM 775 O O . GLY A 1 97 ? -10.685 3.907 -1.711 1.00 91.12 97 GLY A O 1
ATOM 776 N N . GLU A 1 98 ? -12.417 5.220 -1.129 1.00 93.00 98 GLU A N 1
ATOM 777 C CA . GLU A 1 98 ? -13.309 4.139 -0.716 1.00 93.00 98 GLU A CA 1
ATOM 778 C C . GLU A 1 98 ? -14.259 3.802 -1.857 1.00 93.00 98 GLU A C 1
ATOM 780 O O . GLU A 1 98 ? -15.194 4.559 -2.126 1.00 93.00 98 GLU A O 1
ATOM 785 N N . ARG A 1 99 ? -13.988 2.712 -2.575 1.00 93.06 99 ARG A N 1
ATOM 786 C CA . ARG A 1 99 ? -14.768 2.292 -3.746 1.00 93.06 99 ARG A CA 1
ATOM 787 C C . ARG A 1 99 ? -14.705 0.763 -3.910 1.00 93.06 99 ARG A C 1
ATOM 789 O O . ARG A 1 99 ? -13.874 0.132 -3.263 1.00 93.06 99 ARG A O 1
ATOM 796 N N . PRO A 1 100 ? -15.571 0.162 -4.746 1.00 92.25 100 PRO A N 1
ATOM 797 C CA . PRO A 1 100 ? -15.534 -1.274 -5.017 1.00 92.25 100 PRO A CA 1
ATOM 798 C C . PRO A 1 100 ? -14.205 -1.703 -5.639 1.00 92.25 100 PRO A C 1
ATOM 800 O O . PRO A 1 100 ? -13.666 -0.983 -6.484 1.00 92.25 100 PRO A O 1
ATOM 803 N N . ILE A 1 101 ? -13.722 -2.886 -5.260 1.00 91.25 101 ILE A N 1
ATOM 804 C CA . ILE A 1 101 ? -12.440 -3.417 -5.740 1.00 91.25 101 ILE A CA 1
ATOM 805 C C . ILE A 1 101 ? -12.362 -3.605 -7.259 1.00 91.25 101 ILE A C 1
ATOM 807 O O . ILE A 1 101 ? -11.278 -3.506 -7.821 1.00 91.25 101 ILE A O 1
ATOM 811 N N . ASP A 1 102 ? -13.495 -3.794 -7.938 1.00 89.81 102 ASP A N 1
ATOM 812 C CA . ASP A 1 102 ? -13.545 -3.994 -9.393 1.00 89.81 102 ASP A CA 1
ATOM 813 C C . ASP A 1 102 ? -12.865 -2.854 -10.173 1.00 89.81 102 ASP A C 1
ATOM 815 O O . ASP A 1 102 ? -12.318 -3.077 -11.250 1.00 89.81 102 ASP A O 1
ATOM 819 N N . LEU A 1 103 ? -12.846 -1.641 -9.604 1.00 87.75 103 LEU A N 1
ATOM 820 C CA . LEU A 1 103 ? -12.201 -0.463 -10.192 1.00 87.75 103 LEU A CA 1
ATOM 821 C C . LEU A 1 103 ? -10.666 -0.510 -10.149 1.00 87.75 103 LEU A C 1
ATOM 823 O O . LEU A 1 103 ? -10.022 0.297 -10.819 1.00 87.75 103 LEU A O 1
ATOM 827 N N . LEU A 1 104 ? -10.077 -1.397 -9.342 1.00 87.25 104 LEU A N 1
ATOM 828 C CA . LEU A 1 104 ? -8.626 -1.542 -9.233 1.00 87.25 104 LEU A CA 1
ATOM 829 C C . LEU A 1 104 ? -8.034 -2.180 -10.493 1.00 87.25 104 LEU A C 1
ATOM 831 O O . LEU A 1 104 ? -6.928 -1.817 -10.875 1.00 87.25 104 LEU A O 1
ATOM 835 N N . ASN A 1 105 ? -8.796 -3.049 -11.171 1.00 86.69 105 ASN A N 1
ATOM 836 C CA . ASN A 1 105 ? -8.382 -3.731 -12.403 1.00 86.69 105 ASN A CA 1
ATOM 837 C C . ASN A 1 105 ? -7.997 -2.749 -13.521 1.00 86.69 105 ASN A C 1
ATOM 839 O O . ASN A 1 105 ? -7.094 -3.022 -14.307 1.00 86.69 105 ASN A O 1
ATOM 843 N N . ASP A 1 106 ? -8.645 -1.583 -13.561 1.00 86.69 106 ASP A N 1
ATOM 844 C CA . ASP A 1 106 ? -8.373 -0.542 -14.556 1.00 86.69 106 ASP A CA 1
ATOM 845 C C . ASP A 1 106 ? -7.210 0.384 -14.151 1.00 86.69 106 ASP A C 1
ATOM 847 O O . ASP A 1 106 ? -6.754 1.208 -14.946 1.00 86.69 106 ASP A O 1
ATOM 851 N N . GLN A 1 107 ? -6.754 0.309 -12.895 1.00 90.19 107 GLN A N 1
ATOM 852 C CA . GLN A 1 107 ? -5.799 1.243 -12.293 1.00 90.19 107 GLN A CA 1
ATOM 853 C C . GLN A 1 107 ? -4.778 0.515 -11.398 1.00 90.19 107 GLN A C 1
ATOM 855 O O . GLN A 1 107 ? -4.726 0.781 -10.190 1.00 90.19 107 GLN A O 1
ATOM 860 N N . PRO A 1 108 ? -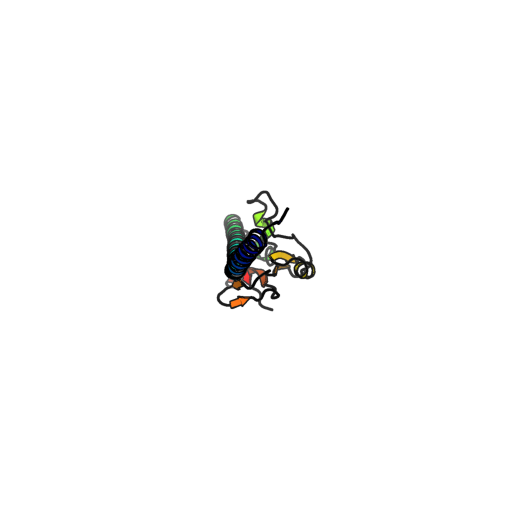3.925 -0.359 -11.966 1.00 92.06 108 PRO A N 1
ATOM 861 C CA . PRO A 1 108 ? -2.860 -1.015 -11.213 1.00 92.06 108 PRO A CA 1
ATOM 862 C C . PRO A 1 108 ? -1.857 -0.002 -10.637 1.00 92.06 108 PRO A C 1
ATOM 864 O O . PRO A 1 108 ? -1.743 1.140 -11.091 1.00 92.06 108 PRO A O 1
ATOM 867 N N . GLY A 1 109 ? -1.127 -0.419 -9.608 1.00 91.81 109 GLY A N 1
ATOM 868 C CA . GLY A 1 109 ? -0.223 0.412 -8.814 1.00 91.81 109 GLY A CA 1
ATOM 869 C C . GLY A 1 109 ? -0.936 1.334 -7.820 1.00 91.81 109 GLY A C 1
ATOM 870 O O . GLY A 1 109 ? -0.322 2.286 -7.328 1.00 91.81 109 GLY A O 1
ATOM 871 N N . ASN A 1 110 ? -2.222 1.093 -7.540 1.00 93.25 110 ASN A N 1
ATOM 872 C CA . ASN A 1 110 ? -3.025 1.902 -6.629 1.00 93.25 110 ASN A CA 1
ATOM 873 C C . ASN A 1 110 ? -3.649 1.083 -5.494 1.00 93.25 110 ASN A C 1
ATOM 875 O O . ASN A 1 110 ? -3.907 -0.114 -5.599 1.00 93.25 110 ASN A O 1
ATOM 879 N N . TRP A 1 111 ? -3.928 1.793 -4.407 1.00 94.06 111 TRP A N 1
ATOM 880 C CA . TRP A 1 111 ? -4.617 1.324 -3.219 1.00 94.06 111 TRP A CA 1
ATOM 881 C C . TRP A 1 111 ? -6.082 1.743 -3.263 1.00 94.06 111 TRP A C 1
ATOM 883 O O . TRP A 1 111 ? -6.410 2.884 -3.604 1.00 94.06 111 TRP A O 1
ATOM 893 N N . ILE A 1 112 ? -6.967 0.859 -2.827 1.00 94.69 112 ILE A N 1
ATOM 894 C CA . ILE A 1 112 ? -8.387 1.157 -2.653 1.00 94.69 112 ILE A CA 1
ATOM 895 C C . ILE A 1 112 ? -8.881 0.521 -1.370 1.00 94.69 112 ILE A C 1
ATOM 897 O O . ILE A 1 112 ? -8.411 -0.539 -0.972 1.00 94.69 112 ILE A O 1
ATOM 901 N N . TYR A 1 113 ? -9.830 1.161 -0.707 1.00 95.06 113 TYR A N 1
ATOM 902 C CA . TYR A 1 113 ? -10.532 0.525 0.396 1.00 95.06 113 TYR A CA 1
ATOM 903 C C . TYR A 1 113 ? -11.922 0.115 -0.076 1.00 95.06 113 TYR A C 1
ATOM 905 O O . TYR A 1 113 ? -12.704 0.970 -0.491 1.00 95.06 113 TYR A O 1
ATOM 913 N N . ASP A 1 114 ? -12.238 -1.174 0.011 1.00 94.88 114 ASP A N 1
ATOM 914 C CA . ASP A 1 114 ? -13.572 -1.677 -0.292 1.00 94.88 114 ASP A CA 1
ATOM 915 C C . ASP A 1 114 ? -14.436 -1.641 0.984 1.00 94.88 114 ASP A C 1
ATOM 917 O O . ASP A 1 114 ? -14.196 -2.414 1.920 1.00 94.88 114 ASP A O 1
ATOM 921 N N . PRO A 1 115 ? -15.463 -0.771 1.059 1.00 93.12 115 PRO A N 1
ATOM 922 C CA . PRO A 1 115 ? -16.306 -0.659 2.246 1.00 93.12 115 PRO A CA 1
ATOM 923 C C . PRO A 1 115 ? -17.244 -1.855 2.452 1.00 93.12 115 PRO A C 1
ATOM 925 O O . PRO A 1 115 ? -17.700 -2.061 3.578 1.00 93.12 115 PRO A O 1
ATOM 928 N N . LYS A 1 116 ? -17.540 -2.639 1.404 1.00 92.75 116 LYS A N 1
ATOM 929 C CA . LYS A 1 116 ? -18.367 -3.850 1.504 1.00 92.75 116 LYS A CA 1
ATOM 930 C C . LYS A 1 116 ? -17.560 -4.993 2.104 1.00 92.75 116 LYS A C 1
ATOM 932 O O . LYS A 1 116 ? -18.027 -5.650 3.030 1.00 92.75 116 LYS A O 1
ATOM 937 N N . LEU A 1 117 ? -16.345 -5.199 1.599 1.00 92.69 117 LEU A N 1
ATOM 938 C CA . LEU A 1 117 ? -15.448 -6.264 2.058 1.00 92.69 117 LEU A CA 1
ATOM 939 C C . LEU A 1 117 ? -14.664 -5.883 3.323 1.00 92.69 117 LEU A C 1
ATOM 941 O O . LEU A 1 117 ? -14.120 -6.763 3.999 1.00 92.69 117 LEU A O 1
ATOM 945 N N . ARG A 1 118 ? -14.630 -4.586 3.662 1.00 94.06 118 ARG A N 1
ATOM 946 C CA . ARG A 1 118 ? -13.858 -4.012 4.775 1.00 94.06 118 ARG A CA 1
ATOM 947 C C . ARG A 1 118 ? -12.384 -4.400 4.695 1.00 94.06 118 ARG A C 1
ATOM 949 O O . ARG A 1 118 ? -11.798 -4.906 5.654 1.00 94.06 118 ARG A O 1
ATOM 956 N N . VAL A 1 119 ? -11.814 -4.223 3.508 1.00 94.69 119 VAL A N 1
ATOM 957 C CA . VAL A 1 119 ? -10.417 -4.537 3.197 1.00 94.69 119 VAL A CA 1
ATOM 958 C C . VAL A 1 119 ? -9.797 -3.387 2.426 1.00 94.69 119 VAL A C 1
ATOM 960 O O . VAL A 1 119 ? -10.450 -2.725 1.621 1.00 94.69 119 VAL A O 1
ATOM 963 N N . LEU A 1 120 ? -8.521 -3.162 2.686 1.00 94.75 120 LEU A N 1
ATOM 964 C CA . LEU A 1 120 ? -7.658 -2.342 1.867 1.00 94.75 120 LEU A CA 1
ATOM 965 C C . LEU A 1 120 ? -7.008 -3.258 0.827 1.00 94.75 120 LEU A C 1
ATOM 967 O O . LEU A 1 120 ? -6.333 -4.212 1.195 1.00 94.75 120 LEU A O 1
ATOM 971 N N . ALA A 1 121 ? -7.229 -2.983 -0.449 1.00 95.00 121 ALA A N 1
ATOM 972 C CA . ALA A 1 121 ? -6.681 -3.753 -1.549 1.00 95.00 121 ALA A CA 1
ATOM 973 C C . ALA A 1 121 ? -5.597 -2.966 -2.292 1.00 95.00 121 ALA A C 1
ATOM 975 O O . ALA A 1 121 ? -5.681 -1.740 -2.416 1.00 95.00 121 ALA A O 1
ATOM 976 N N . TYR A 1 122 ? -4.600 -3.687 -2.794 1.00 94.69 122 TYR A N 1
ATOM 977 C CA . TYR A 1 122 ? -3.561 -3.188 -3.686 1.00 94.69 122 TYR A CA 1
ATOM 978 C C . TYR A 1 122 ? -3.452 -4.119 -4.891 1.00 94.69 122 TYR A C 1
ATOM 980 O O . TYR A 1 122 ? -3.344 -5.333 -4.718 1.00 94.69 122 TYR A O 1
ATOM 988 N N . LEU A 1 123 ? -3.478 -3.548 -6.094 1.00 94.38 123 LEU A N 1
ATOM 989 C CA . LEU A 1 123 ? -3.154 -4.261 -7.326 1.00 94.38 123 LEU A CA 1
ATOM 990 C C . LEU A 1 123 ? -1.788 -3.760 -7.791 1.00 94.38 123 LEU A C 1
ATOM 992 O O . LEU A 1 123 ? -1.677 -2.561 -8.058 1.00 94.38 123 LEU A O 1
ATOM 996 N N . PRO A 1 124 ? -0.757 -4.607 -7.868 1.00 93.12 124 PRO A N 1
ATOM 997 C CA . PRO A 1 124 ? 0.526 -4.197 -8.413 1.00 93.12 124 PRO A CA 1
ATOM 998 C C . PRO A 1 124 ? 0.443 -3.817 -9.903 1.00 93.12 124 PRO A C 1
ATOM 1000 O O . PRO A 1 124 ? -0.432 -4.253 -10.638 1.00 93.12 124 PRO A O 1
ATOM 1003 N N . ASN A 1 125 ? 1.360 -2.979 -10.375 1.00 92.50 125 ASN A N 1
ATOM 1004 C CA . ASN A 1 125 ? 1.594 -2.723 -11.796 1.00 92.50 125 ASN A CA 1
ATOM 1005 C C . ASN A 1 125 ? 2.821 -3.490 -12.332 1.00 92.50 125 ASN A C 1
ATOM 1007 O O . ASN A 1 125 ? 2.935 -3.683 -13.543 1.00 92.50 125 ASN A O 1
ATOM 1011 N N . SER A 1 126 ? 3.675 -4.001 -11.448 1.00 91.19 126 SER A N 1
ATOM 1012 C CA . SER A 1 126 ? 4.782 -4.918 -11.717 1.00 91.19 126 SER A CA 1
ATOM 1013 C C . SER A 1 126 ? 4.809 -6.027 -10.672 1.00 91.19 126 SER A C 1
ATOM 1015 O O . SER A 1 126 ? 4.232 -5.890 -9.599 1.00 91.19 126 SER A O 1
ATOM 1017 N N . SER A 1 127 ? 5.532 -7.118 -10.922 1.00 90.88 127 SER A N 1
ATOM 1018 C CA . SER A 1 127 ? 5.729 -8.117 -9.868 1.00 90.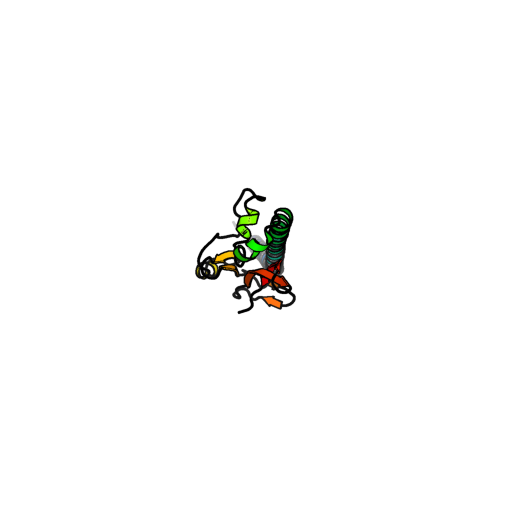88 127 SER A CA 1
ATOM 1019 C C . SER A 1 127 ? 6.436 -7.497 -8.659 1.00 90.88 127 SER A C 1
ATOM 1021 O O . SER A 1 127 ? 7.448 -6.812 -8.829 1.00 90.88 127 SER A O 1
ATOM 1023 N N . ILE A 1 128 ? 5.933 -7.764 -7.457 1.00 93.31 128 ILE A N 1
ATOM 1024 C CA . ILE A 1 128 ? 6.522 -7.304 -6.193 1.00 93.31 128 ILE A CA 1
ATOM 1025 C C . ILE A 1 128 ? 6.775 -8.492 -5.267 1.00 93.31 128 ILE A C 1
ATOM 1027 O O . ILE A 1 128 ? 6.201 -9.560 -5.434 1.00 93.31 128 ILE A O 1
ATOM 1031 N N . VAL A 1 129 ? 7.648 -8.330 -4.281 1.00 92.69 129 VAL A N 1
ATOM 1032 C CA . VAL A 1 129 ? 7.910 -9.327 -3.243 1.00 92.69 129 VAL A CA 1
ATOM 1033 C C . VAL A 1 129 ? 7.257 -8.870 -1.946 1.00 92.69 129 VAL A C 1
ATOM 1035 O O . VAL A 1 129 ? 7.569 -7.799 -1.429 1.00 92.69 129 VAL A O 1
ATOM 1038 N N . TYR A 1 130 ? 6.387 -9.707 -1.389 1.00 92.38 130 TYR A N 1
ATOM 1039 C CA . TYR A 1 130 ? 5.766 -9.486 -0.088 1.00 92.38 130 TYR A CA 1
ATOM 1040 C C . TYR A 1 130 ? 5.966 -10.715 0.798 1.00 92.38 130 TYR A C 1
ATOM 1042 O O . TYR A 1 130 ? 5.670 -11.831 0.386 1.00 92.38 130 TYR A O 1
ATOM 1050 N N . GLU A 1 131 ? 6.527 -10.520 1.996 1.00 89.69 131 GLU A N 1
ATOM 1051 C CA . GLU A 1 131 ? 6.809 -11.601 2.962 1.00 89.69 131 GLU A CA 1
ATOM 1052 C C . GLU A 1 131 ? 7.562 -12.807 2.356 1.00 89.69 131 GLU A C 1
ATOM 1054 O O . GLU A 1 131 ? 7.348 -13.960 2.718 1.00 89.69 131 GLU A O 1
ATOM 1059 N N . GLY A 1 132 ? 8.471 -12.544 1.411 1.00 88.44 132 GLY A N 1
ATOM 1060 C CA . GLY A 1 132 ? 9.256 -13.580 0.729 1.00 88.44 132 GLY A CA 1
ATOM 1061 C C . GLY A 1 132 ? 8.521 -14.311 -0.401 1.00 88.44 132 GLY A C 1
ATOM 1062 O O . GLY A 1 132 ? 9.134 -15.151 -1.058 1.00 88.44 132 GLY A O 1
ATOM 1063 N N . ARG A 1 133 ? 7.253 -13.978 -0.675 1.00 91.94 133 ARG A N 1
ATOM 1064 C CA . ARG A 1 133 ? 6.490 -14.463 -1.833 1.00 91.94 133 ARG A CA 1
ATOM 1065 C C . ARG A 1 133 ? 6.555 -13.454 -2.977 1.00 91.94 133 ARG A C 1
ATOM 1067 O O . ARG A 1 133 ? 6.391 -12.257 -2.755 1.00 91.94 133 ARG A O 1
ATOM 1074 N N . LEU A 1 134 ? 6.769 -13.943 -4.198 1.00 90.88 134 LEU A N 1
ATOM 1075 C CA . LEU A 1 134 ? 6.582 -13.146 -5.408 1.00 90.88 134 LEU A CA 1
ATOM 1076 C C . LEU A 1 134 ? 5.079 -13.013 -5.679 1.00 90.88 134 LEU A C 1
ATOM 1078 O O . LEU A 1 134 ? 4.388 -14.022 -5.778 1.00 90.88 134 LEU A O 1
ATOM 1082 N N . ILE A 1 135 ? 4.606 -11.779 -5.765 1.00 91.88 135 ILE A N 1
ATOM 1083 C CA . ILE A 1 135 ? 3.245 -11.398 -6.128 1.00 91.88 135 ILE A CA 1
ATOM 1084 C C . ILE A 1 135 ? 3.282 -10.962 -7.582 1.00 91.88 135 ILE A C 1
ATOM 1086 O O . ILE A 1 135 ? 4.063 -10.077 -7.950 1.00 91.88 135 ILE A O 1
ATOM 1090 N N . GLU A 1 136 ? 2.472 -11.600 -8.415 1.00 90.62 136 GLU A N 1
ATOM 1091 C CA . GLU A 1 136 ? 2.390 -11.249 -9.830 1.00 90.62 136 GLU A CA 1
ATOM 1092 C C . GLU A 1 136 ? 1.580 -9.964 -10.035 1.00 90.62 136 GLU A C 1
ATOM 1094 O O . GLU A 1 136 ? 0.778 -9.575 -9.192 1.00 90.62 136 GLU A O 1
ATOM 1099 N N . ARG A 1 137 ? 1.785 -9.295 -11.176 1.00 85.94 137 ARG A N 1
ATOM 1100 C CA . ARG A 1 137 ? 1.146 -8.010 -11.512 1.00 85.94 137 ARG A CA 1
ATOM 1101 C C . ARG A 1 137 ? -0.384 -8.028 -11.378 1.00 85.94 137 ARG A C 1
ATOM 1103 O O . ARG A 1 137 ? -0.967 -7.027 -10.992 1.00 85.94 137 ARG A O 1
ATOM 1110 N N . ASP A 1 138 ? -1.021 -9.152 -11.676 1.00 85.38 138 ASP A N 1
ATOM 1111 C CA . ASP A 1 138 ? -2.484 -9.258 -11.703 1.00 85.38 138 ASP A CA 1
ATOM 1112 C C . ASP A 1 138 ? -3.059 -9.865 -10.410 1.00 85.38 138 ASP A C 1
ATOM 1114 O O . ASP A 1 138 ? -4.248 -10.173 -10.318 1.00 85.38 138 ASP A O 1
ATOM 1118 N N . GLU A 1 139 ? -2.215 -10.050 -9.393 1.00 91.12 139 GLU A N 1
ATOM 1119 C CA . GLU A 1 139 ? -2.599 -10.650 -8.124 1.00 91.12 139 GLU A CA 1
ATOM 1120 C C . GLU A 1 139 ? -2.965 -9.572 -7.095 1.00 91.12 139 GLU A C 1
ATOM 1122 O O . GLU A 1 139 ? -2.144 -8.750 -6.681 1.00 91.12 139 GLU A O 1
ATOM 1127 N N . LEU A 1 140 ? -4.224 -9.589 -6.652 1.00 91.94 140 LEU A N 1
ATOM 1128 C CA . LEU A 1 140 ? -4.725 -8.657 -5.647 1.00 91.94 140 LEU A CA 1
ATOM 1129 C C . LEU A 1 140 ? -4.203 -8.999 -4.252 1.00 91.94 140 LEU A C 1
ATOM 1131 O O . LEU A 1 140 ? -4.387 -10.100 -3.731 1.00 91.94 140 LEU A O 1
ATOM 1135 N N . LEU A 1 141 ? -3.630 -7.994 -3.601 1.00 93.88 141 LEU A N 1
ATOM 1136 C CA . LEU A 1 141 ? -3.233 -8.058 -2.205 1.00 93.88 141 LEU A CA 1
ATOM 1137 C C . LEU A 1 141 ? -4.321 -7.444 -1.334 1.00 93.88 141 LEU A C 1
ATOM 1139 O O . LEU A 1 141 ? -4.697 -6.291 -1.534 1.00 93.88 141 LEU A O 1
ATOM 1143 N N . PHE A 1 142 ? -4.789 -8.190 -0.335 1.00 94.75 142 PHE A N 1
ATOM 1144 C CA . PHE A 1 142 ? -5.817 -7.741 0.596 1.00 94.75 142 PHE A CA 1
ATOM 1145 C C . PHE A 1 142 ? -5.250 -7.577 1.996 1.00 94.75 142 PHE A C 1
ATOM 1147 O O . PHE A 1 142 ? -4.619 -8.480 2.537 1.00 94.75 142 PHE A O 1
ATOM 1154 N N . PHE A 1 143 ? -5.546 -6.444 2.613 1.00 95.12 143 PHE A N 1
ATOM 1155 C CA . PHE A 1 143 ? -5.146 -6.122 3.970 1.00 95.12 143 PHE A CA 1
ATOM 1156 C C . PHE A 1 143 ? -6.363 -5.731 4.791 1.00 95.12 143 PHE A C 1
ATOM 1158 O O . PHE A 1 143 ? -7.255 -5.023 4.320 1.00 95.12 143 PHE A O 1
ATOM 1165 N N . ARG A 1 144 ? -6.401 -6.152 6.050 1.00 95.38 144 ARG A N 1
ATOM 1166 C CA . ARG A 1 144 ? -7.482 -5.795 6.964 1.00 95.38 144 ARG A CA 1
ATOM 1167 C C . ARG A 1 144 ? -6.932 -5.437 8.325 1.00 95.38 144 ARG A C 1
ATOM 1169 O O . ARG A 1 144 ? -6.022 -6.082 8.831 1.00 95.38 144 ARG A O 1
ATOM 1176 N N . VAL A 1 145 ? -7.530 -4.417 8.931 1.00 92.88 145 VAL A N 1
ATOM 1177 C CA . VAL A 1 145 ? -7.305 -4.147 10.347 1.00 92.88 145 VAL A CA 1
ATOM 1178 C C . VAL A 1 145 ? -8.008 -5.221 11.165 1.00 92.88 145 VAL A C 1
ATOM 1180 O O . VAL A 1 145 ? -9.234 -5.333 11.135 1.00 92.88 145 VAL A O 1
ATOM 1183 N N . GLU A 1 146 ? -7.235 -5.989 11.908 1.00 91.56 146 GLU A N 1
ATOM 1184 C CA . GLU A 1 146 ? -7.708 -7.048 12.783 1.00 91.56 146 GLU A CA 1
ATOM 1185 C C . GLU A 1 146 ? -7.393 -6.719 14.243 1.00 91.56 146 GLU A C 1
ATOM 1187 O O . GLU A 1 146 ? -6.451 -5.991 14.564 1.00 91.56 146 GLU A O 1
ATOM 1192 N N . THR A 1 147 ? -8.224 -7.237 15.143 1.00 88.06 147 THR A N 1
ATOM 1193 C CA . THR A 1 147 ? -8.015 -7.129 16.588 1.00 88.06 147 THR A CA 1
ATOM 1194 C C . THR A 1 147 ? -7.352 -8.396 17.093 1.00 88.06 147 THR A C 1
ATOM 1196 O O . THR A 1 147 ? -7.884 -9.487 16.889 1.00 88.06 147 THR A O 1
ATOM 1199 N N . ILE A 1 148 ? -6.240 -8.253 17.806 1.00 82.81 148 ILE A N 1
ATOM 1200 C CA . ILE A 1 148 ? -5.614 -9.367 18.514 1.00 82.81 148 ILE A CA 1
ATOM 1201 C C . ILE A 1 148 ? -6.257 -9.444 19.898 1.00 82.81 148 ILE A C 1
ATOM 1203 O O . ILE A 1 148 ? -6.193 -8.495 20.689 1.00 82.81 148 ILE A O 1
ATOM 1207 N N . GLU A 1 149 ? -6.914 -10.567 20.167 1.00 82.19 149 GLU A N 1
ATOM 1208 C CA . GLU A 1 149 ? -7.560 -10.860 21.444 1.00 82.19 149 GLU A CA 1
ATOM 1209 C C . GLU A 1 149 ? -6.706 -11.856 22.238 1.00 82.19 149 GLU A C 1
ATOM 1211 O O . GLU A 1 149 ? -6.274 -12.872 21.697 1.00 82.19 149 GLU A O 1
ATOM 1216 N N . GLU A 1 150 ? -6.495 -11.590 23.529 1.00 76.12 150 GLU A N 1
ATOM 1217 C CA . GLU A 1 150 ? -5.988 -12.593 24.473 1.00 76.12 150 GLU A CA 1
ATOM 1218 C C . GLU A 1 150 ? -7.100 -12.877 25.492 1.00 76.12 150 GL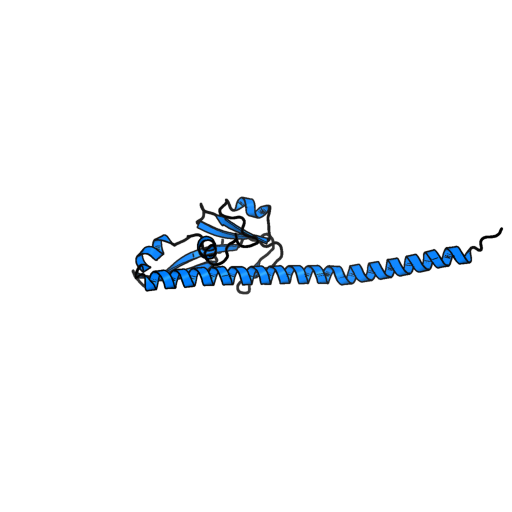U A C 1
ATOM 1220 O O . GLU A 1 150 ? -7.478 -12.025 26.308 1.00 76.12 150 GLU A O 1
ATOM 1225 N N . GLY A 1 151 ? -7.705 -14.062 25.390 1.00 75.50 151 GLY A N 1
ATOM 1226 C CA . GLY A 1 151 ? -8.908 -14.410 26.146 1.00 75.50 151 GLY A CA 1
ATOM 1227 C C . GLY A 1 151 ? -10.115 -13.560 25.728 1.00 75.50 151 GLY A C 1
ATOM 1228 O O . GLY A 1 151 ? -10.530 -13.593 24.577 1.00 75.50 151 GLY A O 1
ATOM 1229 N N . SER A 1 152 ? -10.705 -12.810 26.667 1.00 61.88 152 SER A N 1
ATOM 1230 C CA . SER A 1 152 ? -11.889 -11.960 26.417 1.00 61.88 152 SER A CA 1
ATOM 1231 C C . SER A 1 152 ? -11.565 -10.469 26.251 1.00 61.88 152 SER A C 1
ATOM 1233 O O . SER A 1 152 ? -12.482 -9.654 26.139 1.00 61.88 152 SER A O 1
ATOM 1235 N N . LYS A 1 153 ? -10.281 -10.086 26.271 1.00 68.50 153 LYS A N 1
ATOM 1236 C CA . LYS A 1 153 ? -9.841 -8.688 26.170 1.00 68.50 153 LYS A CA 1
ATOM 1237 C C . LYS A 1 153 ? -9.105 -8.455 24.854 1.00 68.50 153 LYS A C 1
ATOM 1239 O O . LYS A 1 153 ? -8.222 -9.225 24.485 1.00 68.50 153 LYS A O 1
ATOM 1244 N N . VAL A 1 154 ? -9.443 -7.358 24.175 1.00 73.31 154 VAL A N 1
ATOM 1245 C CA . VAL A 1 154 ? -8.660 -6.880 23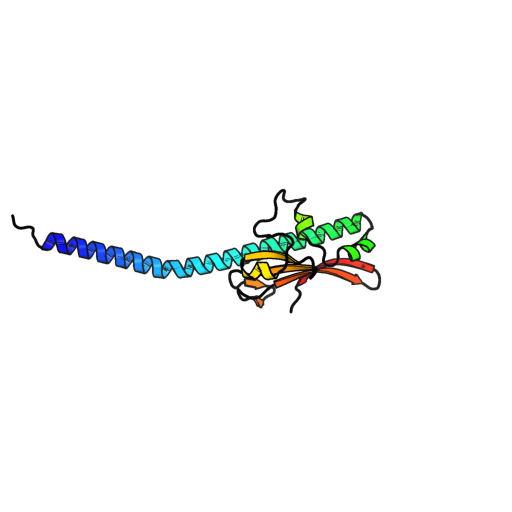.030 1.00 73.31 154 VAL A CA 1
ATOM 1246 C C . VAL A 1 154 ? -7.347 -6.309 23.549 1.00 73.31 154 VAL A C 1
ATOM 1248 O O . VAL A 1 154 ? -7.360 -5.442 24.425 1.00 73.31 154 VAL A O 1
ATOM 1251 N N . GLN A 1 155 ? -6.230 -6.792 23.015 1.00 74.62 155 GLN A N 1
ATOM 1252 C CA . GLN A 1 155 ? -4.897 -6.323 23.384 1.00 74.62 155 GLN A CA 1
ATOM 1253 C C . GLN A 1 155 ? -4.297 -5.365 22.360 1.00 74.62 155 GLN A C 1
ATOM 1255 O O . GLN A 1 155 ? -3.638 -4.395 22.745 1.00 74.62 155 GLN A O 1
ATOM 1260 N N . ALA A 1 156 ? -4.520 -5.625 21.070 1.00 78.94 156 ALA A N 1
ATOM 1261 C CA . ALA A 1 156 ? -3.847 -4.893 20.005 1.00 78.94 156 ALA A CA 1
ATOM 1262 C C . ALA A 1 156 ? -4.676 -4.785 18.719 1.00 78.94 156 ALA A C 1
ATOM 1264 O O . ALA A 1 156 ? -5.643 -5.523 18.517 1.00 78.94 156 ALA A O 1
ATOM 1265 N N . LEU A 1 157 ? -4.263 -3.856 17.854 1.00 85.38 157 LEU A N 1
ATOM 1266 C CA . LEU A 1 157 ? -4.717 -3.743 16.471 1.00 85.38 157 LEU A CA 1
ATOM 1267 C C . LEU A 1 157 ? -3.539 -4.060 15.552 1.00 85.38 157 LEU A C 1
ATOM 1269 O O . LEU A 1 157 ? -2.445 -3.533 15.743 1.00 85.38 157 LEU A O 1
ATOM 1273 N N . SER A 1 158 ? -3.772 -4.886 14.541 1.00 88.06 158 SER A N 1
ATOM 1274 C CA . SER A 1 158 ? -2.773 -5.239 13.531 1.00 88.06 158 SER A CA 1
ATOM 1275 C C . SER A 1 158 ? -3.348 -5.072 12.131 1.00 88.06 158 SER A C 1
ATOM 1277 O O . SER A 1 158 ? -4.562 -5.126 11.943 1.00 88.06 158 SER A O 1
ATOM 1279 N N . LEU A 1 159 ? -2.480 -4.838 11.149 1.00 91.12 159 LEU A N 1
ATOM 1280 C CA . LEU A 1 159 ? -2.841 -4.892 9.737 1.00 91.12 159 LEU A CA 1
ATOM 1281 C C . LEU A 1 159 ? -2.395 -6.247 9.193 1.00 91.12 159 LEU A C 1
ATOM 1283 O O . LEU A 1 159 ? -1.200 -6.460 8.990 1.00 91.12 159 LEU A O 1
ATOM 1287 N N . GLU A 1 160 ? -3.355 -7.127 8.951 1.00 91.94 160 GLU A N 1
ATOM 1288 C CA . GLU A 1 160 ? -3.108 -8.498 8.514 1.00 91.94 160 GLU A CA 1
ATOM 1289 C C . GLU A 1 160 ? -3.330 -8.644 7.012 1.00 91.94 160 GLU A C 1
ATOM 1291 O O . GLU A 1 160 ? -4.279 -8.079 6.455 1.00 91.94 160 GLU A O 1
ATOM 1296 N N . TYR A 1 161 ? -2.461 -9.421 6.368 1.00 90.44 161 TYR A N 1
ATOM 1297 C CA . TYR A 1 161 ? -2.648 -9.858 4.991 1.00 90.44 161 TYR A CA 1
ATOM 1298 C C . TYR A 1 161 ? -3.680 -10.993 4.943 1.00 90.44 161 TYR A C 1
ATOM 1300 O O . TYR A 1 161 ? -3.575 -11.976 5.675 1.00 90.44 161 TYR A O 1
ATOM 1308 N N . ILE A 1 162 ? -4.686 -10.862 4.079 1.00 88.75 162 ILE A N 1
ATOM 1309 C CA . ILE A 1 162 ? -5.712 -11.883 3.861 1.00 88.75 162 ILE A CA 1
ATOM 1310 C C . ILE A 1 162 ? -5.402 -12.576 2.540 1.00 88.75 162 ILE A C 1
ATOM 1312 O O . ILE A 1 162 ? -5.636 -12.019 1.469 1.00 88.75 162 ILE A O 1
ATOM 1316 N N . ALA A 1 163 ? -4.897 -13.805 2.623 1.00 73.44 163 ALA A N 1
ATOM 1317 C CA . ALA A 1 163 ? -4.816 -14.676 1.461 1.00 73.44 163 ALA A CA 1
ATOM 1318 C C . ALA A 1 163 ? -6.236 -15.110 1.044 1.00 73.44 163 ALA A C 1
ATOM 1320 O O . ALA A 1 163 ? -7.055 -15.490 1.891 1.00 73.44 163 ALA A O 1
ATOM 1321 N N . HIS A 1 164 ? -6.529 -15.037 -0.252 1.00 58.16 164 HIS A N 1
ATOM 1322 C CA . HIS A 1 164 ? -7.704 -15.642 -0.880 1.00 58.16 164 HIS A CA 1
ATOM 1323 C C . HIS A 1 164 ? -7.268 -16.750 -1.828 1.00 58.16 164 HIS A C 1
ATOM 1325 O O . HIS A 1 164 ? -6.186 -16.597 -2.435 1.00 58.16 164 HIS A O 1
#

Sequence (164 aa):
MSRSPRAFSGRFLAFAVSLGMVGVLIMVFLPKIDREMDSLEQKRFDYRLAEIKTAVQFMQLELQVKSSLASAKELRGANPMRWLKGRVEETPPQYLGERPIDLLNDQPGNWIYDPKLRVLAYLPNSSIVYEGRLIERDELLFFRVETIEEGSKVQALSLEYIAH

Secondary structure (DSSP, 8-state):
----HHHHHHHHHHHHHHHHHHHHHHHHHHHHHHHHHHHHHHHHHHHHHHHHHHHHHHHHHHHHHTT-GGGGGGGTT--THHHHTTTSSSPPTTEEEE--GGGGTTSTTEEEEETTTTEEEEE-SS-EEETTEEEPTTPPEEEEEEEEEETTEEEEEEEEEE--

pLDDT: mean 85.17, std 11.87, range [42.97, 95.38]

Foldseek 3Di:
DDDDPVVVVVVVVVVVVVVVVVVVVCVVVVVVVVVVVQVVLQVVVVVVVVVLQVLQQVVFVVCVVVVNQVCVVVCWLPDSQVSCCVVDVDRPPQEPEEDDPVVCQVPASHWYQDPVVSWIKHQHCAWYADPNDTAHNGHIWTWIWDFDDDPPTTDGTGIDIDDD

Radius of gyration: 25.74 Å; chains: 1; bounding box: 50×36×91 Å